Protein AF-A0A509EKA3-F1 (afdb_monomer_lite)

Secondary structure (DSSP, 8-state):
---HHHHHHHHHHHHHTT------SS---HHHHHHHHHHHHHHTS-------HHHHHHHHHS-SS----------

pLDDT: mean 81.38, std 15.08, range [40.91, 93.0]

Structure (mmCIF, N/CA/C/O backbone):
data_AF-A0A509EKA3-F1
#
_entry.id   AF-A0A509EKA3-F1
#
loop_
_atom_site.group_PDB
_atom_site.id
_atom_site.type_symbol
_atom_site.label_atom_id
_atom_site.label_alt_id
_atom_site.label_comp_id
_atom_site.label_asym_id
_atom_site.label_entity_id
_atom_site.label_seq_id
_atom_site.pdbx_PDB_ins_code
_atom_site.Cartn_x
_atom_site.Cartn_y
_atom_site.Cartn_z
_atom_site.occupancy
_atom_site.B_iso_or_equiv
_atom_site.auth_seq_id
_atom_site.auth_comp_id
_atom_site.auth_asym_id
_atom_site.auth_atom_id
_atom_site.pdbx_PDB_model_num
ATOM 1 N N . MET A 1 1 ? 9.096 8.463 -6.568 1.00 65.81 1 MET A N 1
ATOM 2 C CA . MET A 1 1 ? 9.031 7.219 -7.368 1.00 65.81 1 MET A CA 1
ATOM 3 C C . MET A 1 1 ? 9.402 6.070 -6.452 1.00 65.81 1 MET A C 1
ATOM 5 O O . MET A 1 1 ? 10.512 6.091 -5.944 1.00 65.81 1 MET A O 1
ATOM 9 N N . LEU A 1 2 ? 8.486 5.130 -6.202 1.00 81.56 2 LEU A N 1
ATOM 10 C CA . LEU A 1 2 ? 8.792 3.950 -5.388 1.00 81.56 2 LEU A CA 1
ATOM 11 C C . LEU A 1 2 ? 9.662 2.952 -6.161 1.00 81.56 2 LEU A C 1
ATOM 13 O O . LEU A 1 2 ? 9.427 2.665 -7.341 1.00 81.56 2 LEU A O 1
ATOM 17 N N . THR A 1 3 ? 10.622 2.375 -5.459 1.00 89.06 3 THR A N 1
ATOM 18 C CA . THR A 1 3 ? 11.447 1.255 -5.900 1.00 89.06 3 THR A CA 1
ATOM 19 C C . THR A 1 3 ? 10.647 -0.056 -5.908 1.00 89.06 3 THR A C 1
ATOM 21 O O . THR A 1 3 ? 9.582 -0.185 -5.305 1.00 89.06 3 THR A O 1
ATOM 24 N N . THR A 1 4 ? 11.146 -1.077 -6.609 1.00 87.50 4 THR A N 1
ATOM 25 C CA . THR A 1 4 ? 10.533 -2.418 -6.607 1.00 87.50 4 THR A CA 1
ATOM 26 C C . THR A 1 4 ? 10.315 -3.006 -5.203 1.00 87.50 4 THR A C 1
ATOM 28 O O . THR A 1 4 ? 9.208 -3.502 -4.977 1.00 87.50 4 THR A O 1
ATOM 31 N N . PRO A 1 5 ? 11.289 -2.976 -4.265 1.00 88.94 5 PRO A N 1
ATOM 32 C CA . PRO A 1 5 ? 11.059 -3.468 -2.906 1.00 88.94 5 PRO A CA 1
ATOM 33 C C . PRO A 1 5 ? 9.984 -2.663 -2.169 1.00 88.94 5 PRO A C 1
ATOM 35 O O . PRO A 1 5 ? 9.110 -3.263 -1.556 1.00 88.94 5 PRO A O 1
ATOM 38 N N . GLU A 1 6 ? 9.955 -1.338 -2.315 1.00 88.88 6 GLU A N 1
ATOM 39 C CA . GLU A 1 6 ? 8.922 -0.504 -1.687 1.00 88.88 6 GLU A CA 1
ATOM 40 C C . GLU A 1 6 ? 7.515 -0.806 -2.224 1.00 88.88 6 GLU A C 1
ATOM 42 O O . GLU A 1 6 ? 6.556 -0.891 -1.463 1.00 88.88 6 GLU A O 1
ATOM 47 N N . ARG A 1 7 ? 7.365 -1.045 -3.534 1.00 91.50 7 ARG A N 1
ATOM 48 C CA . ARG A 1 7 ? 6.069 -1.452 -4.113 1.00 91.50 7 ARG A CA 1
ATOM 49 C C . ARG A 1 7 ? 5.600 -2.807 -3.582 1.00 91.50 7 ARG A C 1
ATOM 51 O O . ARG A 1 7 ? 4.401 -2.990 -3.376 1.00 91.50 7 ARG A O 1
ATOM 58 N N . ARG A 1 8 ? 6.527 -3.745 -3.356 1.00 91.75 8 ARG A N 1
ATOM 59 C CA . ARG A 1 8 ? 6.222 -5.030 -2.703 1.00 91.75 8 ARG A CA 1
ATOM 60 C C . ARG A 1 8 ? 5.794 -4.823 -1.261 1.00 91.75 8 ARG A C 1
ATOM 62 O O . ARG A 1 8 ? 4.849 -5.456 -0.815 1.00 91.75 8 ARG A O 1
ATOM 69 N N . GLU A 1 9 ? 6.452 -3.922 -0.551 1.00 90.81 9 GLU A N 1
ATOM 70 C CA . GLU A 1 9 ? 6.096 -3.602 0.825 1.00 90.81 9 GLU A CA 1
ATOM 71 C C . GLU A 1 9 ? 4.682 -3.014 0.912 1.00 90.81 9 GLU A C 1
ATOM 73 O O . GLU A 1 9 ? 3.865 -3.526 1.671 1.00 90.81 9 GLU A O 1
ATOM 78 N N . VAL A 1 10 ? 4.337 -2.045 0.053 1.00 90.31 10 VAL A N 1
ATOM 79 C CA . VAL A 1 10 ? 2.960 -1.523 -0.065 1.00 90.31 10 VAL A CA 1
ATOM 80 C C . VAL A 1 10 ? 1.967 -2.662 -0.300 1.00 90.31 10 VAL A C 1
ATOM 82 O O . VAL A 1 10 ? 0.946 -2.751 0.379 1.00 90.31 10 VAL A O 1
ATOM 85 N N . GLN A 1 11 ? 2.267 -3.561 -1.240 1.00 92.31 11 GLN A N 1
ATOM 86 C CA . GLN A 1 11 ? 1.423 -4.715 -1.539 1.00 92.31 11 GLN A CA 1
ATOM 87 C C . GLN A 1 11 ? 1.250 -5.645 -0.323 1.00 92.31 11 GLN A C 1
ATOM 89 O O . GLN A 1 11 ? 0.125 -6.030 -0.008 1.00 92.31 11 GLN A O 1
ATOM 94 N N . ALA A 1 12 ? 2.332 -5.972 0.385 1.00 91.12 12 ALA A N 1
ATOM 95 C CA . ALA A 1 12 ? 2.297 -6.812 1.580 1.00 91.12 12 ALA A CA 1
ATOM 96 C C . ALA A 1 12 ? 1.495 -6.160 2.718 1.00 91.12 12 ALA A C 1
ATOM 98 O O . ALA A 1 12 ? 0.654 -6.810 3.338 1.00 91.12 12 ALA A O 1
ATOM 99 N N . LEU A 1 13 ? 1.706 -4.863 2.954 1.00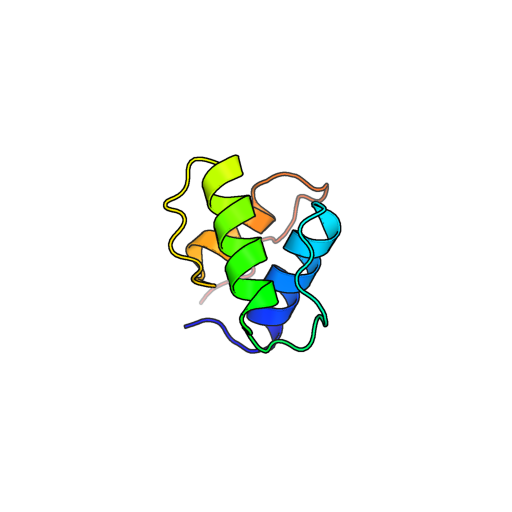 90.88 13 LEU A N 1
ATOM 100 C CA . LEU A 1 13 ? 1.025 -4.094 3.995 1.00 90.88 13 LEU A CA 1
ATOM 101 C C . LEU A 1 13 ? -0.474 -3.940 3.718 1.00 90.88 13 LEU A C 1
ATOM 103 O O . LEU A 1 13 ? -1.271 -3.982 4.656 1.00 90.88 13 LEU A O 1
ATOM 107 N N . LEU A 1 14 ? -0.864 -3.781 2.451 1.00 89.75 14 LEU A N 1
ATOM 108 C CA . LEU A 1 14 ? -2.264 -3.764 2.026 1.00 89.75 14 LEU A CA 1
ATOM 109 C C . LEU A 1 14 ? -2.913 -5.144 2.178 1.00 89.75 14 LEU A C 1
ATOM 111 O O . LEU A 1 14 ? -4.012 -5.236 2.724 1.00 89.75 14 LEU A O 1
ATOM 115 N N . ALA A 1 15 ? -2.222 -6.212 1.765 1.00 89.44 15 ALA A N 1
ATOM 116 C CA . ALA A 1 15 ? -2.704 -7.583 1.929 1.00 89.44 15 ALA A CA 1
ATOM 117 C C . ALA A 1 15 ? -2.928 -7.935 3.408 1.00 89.44 15 ALA A C 1
ATOM 119 O O . ALA A 1 15 ? -3.982 -8.461 3.758 1.00 89.44 15 ALA A O 1
ATOM 120 N N . GLY A 1 16 ? -1.984 -7.571 4.285 1.00 86.88 16 GLY A N 1
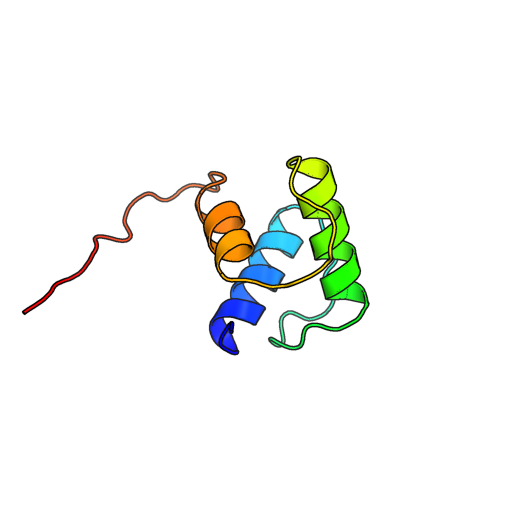ATOM 121 C CA . GLY A 1 16 ? -2.100 -7.771 5.734 1.00 86.88 16 GLY A CA 1
ATOM 122 C C . GLY A 1 16 ? -3.246 -6.987 6.383 1.00 86.88 16 GLY A C 1
ATOM 123 O O . GLY A 1 16 ? -3.740 -7.379 7.434 1.00 86.88 16 GLY A O 1
ATOM 124 N N . ARG A 1 17 ? -3.716 -5.913 5.739 1.00 86.38 17 ARG A N 1
ATOM 125 C CA . ARG A 1 17 ? -4.864 -5.100 6.176 1.00 86.38 17 ARG A CA 1
ATOM 126 C C . ARG A 1 17 ? -6.192 -5.523 5.543 1.00 86.38 17 ARG A C 1
ATOM 128 O O . ARG A 1 17 ? -7.188 -4.825 5.694 1.00 86.38 17 ARG A O 1
ATOM 135 N N . GLY A 1 18 ? -6.218 -6.651 4.831 1.00 87.25 18 GLY A N 1
ATOM 136 C CA . GLY A 1 18 ? -7.431 -7.179 4.203 1.00 87.25 18 GLY A CA 1
ATOM 137 C C . GLY A 1 18 ? -7.761 -6.562 2.841 1.00 87.25 18 GLY A C 1
ATOM 138 O O . GLY A 1 18 ? -8.847 -6.796 2.315 1.00 87.25 18 GLY A O 1
ATOM 139 N N . HIS A 1 19 ? -6.840 -5.806 2.233 1.00 88.31 19 HIS A N 1
ATOM 140 C CA . HIS A 1 19 ? -7.014 -5.284 0.880 1.00 88.31 19 HIS A CA 1
ATOM 141 C C . HIS A 1 19 ? -6.357 -6.220 -0.153 1.00 88.31 19 HIS A C 1
ATOM 143 O O . HIS A 1 19 ? -5.133 -6.375 -0.163 1.00 88.31 19 HIS A O 1
ATOM 149 N N . PRO A 1 20 ? -7.127 -6.841 -1.066 1.00 85.44 20 PRO A N 1
ATOM 150 C CA . PRO A 1 20 ? -6.595 -7.827 -2.001 1.00 85.44 20 PRO A CA 1
ATOM 151 C C . PRO A 1 20 ? -5.792 -7.161 -3.127 1.00 85.44 20 PRO A C 1
ATOM 153 O O . PRO A 1 20 ? -6.343 -6.671 -4.112 1.00 85.44 20 PRO A O 1
ATOM 156 N N . VAL A 1 21 ? -4.463 -7.182 -3.017 1.00 86.19 21 VAL A N 1
ATOM 157 C CA . VAL A 1 21 ? -3.553 -6.615 -4.032 1.00 86.19 21 VAL A CA 1
ATOM 158 C C . VAL A 1 21 ? -3.202 -7.579 -5.168 1.00 86.19 21 VAL A C 1
ATOM 160 O O . VAL A 1 21 ? -2.664 -7.139 -6.186 1.00 86.19 21 VAL A O 1
ATOM 163 N N . GLY A 1 22 ? -3.514 -8.871 -5.017 1.00 85.94 22 GLY A N 1
ATOM 164 C CA . GLY A 1 22 ? -3.036 -9.943 -5.893 1.00 85.94 22 GLY A CA 1
ATOM 165 C C . GLY A 1 22 ? -1.662 -10.460 -5.458 1.00 85.94 22 GLY A C 1
ATOM 166 O O . GLY A 1 22 ? -1.447 -10.714 -4.277 1.00 85.94 22 GLY A O 1
ATOM 167 N N . ALA A 1 23 ? -0.741 -10.632 -6.410 1.00 87.31 23 ALA A N 1
ATOM 168 C CA . ALA A 1 23 ? 0.625 -11.063 -6.123 1.00 87.31 23 ALA A CA 1
ATOM 169 C C . ALA A 1 23 ? 1.481 -9.899 -5.591 1.00 87.31 23 ALA A C 1
ATOM 171 O O . ALA A 1 23 ? 1.440 -8.796 -6.132 1.00 87.31 23 ALA A O 1
ATOM 172 N N . VAL A 1 24 ? 2.292 -10.166 -4.564 1.00 87.69 24 VAL A N 1
ATOM 173 C CA . VAL A 1 24 ? 3.275 -9.222 -4.001 1.00 87.69 24 VAL A CA 1
ATOM 174 C C . VAL A 1 24 ? 4.566 -9.274 -4.829 1.00 87.69 24 VAL A C 1
ATOM 176 O O . VAL A 1 24 ? 5.621 -9.722 -4.386 1.00 87.69 24 VAL A O 1
ATOM 179 N N . ASP A 1 25 ? 4.467 -8.901 -6.101 1.00 85.81 25 ASP A N 1
ATOM 180 C CA . ASP A 1 25 ? 5.554 -9.001 -7.080 1.00 85.81 25 ASP A CA 1
ATOM 181 C C . ASP A 1 25 ? 6.297 -7.671 -7.304 1.00 85.81 25 ASP A C 1
ATOM 183 O O . ASP A 1 25 ? 7.390 -7.653 -7.883 1.00 85.81 25 ASP A O 1
ATOM 187 N N . GLY A 1 26 ? 5.761 -6.570 -6.772 1.00 86.56 26 GLY A N 1
ATOM 188 C CA . GLY A 1 26 ? 6.256 -5.208 -6.941 1.00 86.56 26 GLY A CA 1
ATOM 189 C C . GLY A 1 26 ? 5.721 -4.519 -8.191 1.00 86.56 26 GLY A C 1
ATOM 190 O O . GLY A 1 26 ? 6.184 -3.424 -8.513 1.00 86.56 26 GLY A O 1
ATOM 191 N N . LYS A 1 27 ? 4.771 -5.133 -8.908 1.00 89.00 27 LYS A N 1
ATOM 192 C CA . LYS A 1 27 ? 4.090 -4.548 -10.065 1.00 89.00 27 LYS A CA 1
ATOM 193 C C . LYS A 1 27 ? 2.744 -3.973 -9.636 1.00 89.00 27 LYS A C 1
ATOM 195 O O . LYS A 1 27 ? 1.836 -4.687 -9.228 1.00 89.00 27 LYS A O 1
ATOM 200 N N . VAL A 1 28 ? 2.579 -2.662 -9.792 1.00 85.75 28 VAL A N 1
ATOM 201 C CA . VAL A 1 28 ? 1.335 -1.966 -9.427 1.00 85.75 28 VAL A CA 1
ATOM 202 C C . VAL A 1 28 ? 0.308 -2.123 -10.552 1.00 85.75 28 VAL A C 1
ATOM 204 O O . VAL A 1 28 ? 0.141 -1.255 -11.412 1.00 85.75 28 VAL A O 1
ATOM 207 N N . GLY A 1 29 ? -0.346 -3.284 -10.565 1.00 89.69 29 GLY A N 1
ATOM 208 C CA . GLY A 1 29 ? -1.420 -3.617 -11.499 1.00 89.69 29 GLY A CA 1
ATOM 209 C C . GLY A 1 29 ? -2.796 -3.086 -11.065 1.00 89.69 29 GLY A C 1
ATOM 210 O O . GLY A 1 29 ? -2.927 -2.502 -9.987 1.00 89.69 29 GLY A O 1
ATOM 211 N N . PRO A 1 30 ? -3.855 -3.329 -11.861 1.00 90.75 30 PRO A N 1
ATOM 212 C CA . PRO A 1 30 ? -5.211 -2.846 -11.575 1.00 90.75 30 PRO A CA 1
ATOM 213 C C . PRO A 1 30 ? -5.744 -3.278 -10.202 1.00 90.75 30 PRO A C 1
ATOM 215 O O . PRO A 1 30 ? -6.367 -2.480 -9.508 1.00 90.75 30 PRO A O 1
ATOM 218 N N . ARG A 1 31 ? -5.446 -4.516 -9.774 1.00 89.75 31 ARG A N 1
ATOM 219 C CA . ARG A 1 31 ? -5.826 -5.030 -8.445 1.00 89.75 31 ARG A CA 1
ATOM 220 C C . ARG A 1 31 ? -5.124 -4.283 -7.315 1.00 89.75 31 ARG A C 1
ATOM 222 O O . ARG A 1 31 ? -5.781 -3.840 -6.382 1.00 89.75 31 ARG A O 1
ATOM 229 N N . THR A 1 32 ? -3.812 -4.081 -7.433 1.00 91.19 32 THR A N 1
ATOM 230 C CA . THR A 1 32 ? -3.047 -3.296 -6.458 1.00 91.19 32 THR A CA 1
ATOM 231 C C . THR A 1 32 ? -3.562 -1.860 -6.390 1.00 91.19 32 THR A C 1
ATOM 233 O O . THR A 1 32 ? -3.790 -1.361 -5.298 1.00 91.19 32 THR A O 1
ATOM 236 N N . ARG A 1 33 ? -3.839 -1.215 -7.531 1.00 92.25 33 ARG A N 1
ATOM 237 C CA . ARG A 1 33 ? -4.422 0.139 -7.563 1.00 92.25 33 ARG A CA 1
ATOM 238 C C . ARG A 1 33 ? -5.792 0.195 -6.894 1.00 92.25 33 ARG A C 1
ATOM 240 O O . ARG A 1 33 ? -6.045 1.108 -6.120 1.00 92.25 33 ARG A O 1
ATOM 247 N N . ALA A 1 34 ? -6.663 -0.782 -7.140 1.00 93.00 34 ALA A N 1
ATOM 248 C CA . ALA A 1 34 ? -7.964 -0.858 -6.477 1.00 93.00 34 ALA A CA 1
ATOM 249 C C . ALA A 1 34 ? -7.827 -1.012 -4.951 1.00 93.00 34 ALA A C 1
ATOM 251 O O . ALA A 1 34 ? -8.510 -0.315 -4.204 1.00 93.00 34 ALA A O 1
ATOM 252 N N . ALA A 1 35 ? -6.906 -1.863 -4.493 1.00 92.31 35 ALA A N 1
ATOM 253 C CA . ALA A 1 35 ? -6.588 -2.025 -3.076 1.00 92.31 35 ALA A CA 1
ATOM 254 C C . ALA A 1 35 ? -6.032 -0.736 -2.450 1.00 92.31 35 ALA A C 1
ATOM 256 O O . ALA A 1 35 ? -6.453 -0.363 -1.358 1.00 92.31 35 ALA A O 1
ATOM 257 N N . ILE A 1 36 ? -5.156 -0.020 -3.164 1.00 92.12 36 ILE A N 1
ATOM 258 C CA . ILE A 1 36 ? -4.643 1.288 -2.743 1.00 92.12 36 ILE A CA 1
ATOM 259 C C . ILE A 1 36 ? -5.795 2.286 -2.582 1.00 92.12 36 ILE A C 1
ATOM 261 O O . ILE A 1 36 ? -5.916 2.895 -1.524 1.00 92.12 36 ILE A O 1
ATOM 265 N N . ARG A 1 37 ? -6.685 2.405 -3.577 1.00 92.88 37 ARG A N 1
ATOM 266 C CA . ARG A 1 37 ? -7.847 3.310 -3.502 1.00 92.88 37 ARG A CA 1
ATOM 267 C C . ARG A 1 37 ? -8.760 2.980 -2.329 1.00 92.88 37 ARG A C 1
ATOM 269 O O . ARG A 1 37 ? -9.243 3.889 -1.664 1.00 92.88 37 ARG A O 1
ATOM 276 N N . ALA A 1 38 ? -9.001 1.693 -2.084 1.00 91.75 38 ALA A N 1
ATOM 277 C CA . ALA A 1 38 ? -9.821 1.244 -0.966 1.00 91.75 38 ALA A CA 1
ATOM 278 C C . ALA A 1 38 ? -9.186 1.618 0.379 1.00 91.75 38 ALA A C 1
ATOM 280 O O . ALA A 1 38 ? -9.875 2.134 1.253 1.00 91.75 38 ALA A O 1
ATOM 281 N N . TYR A 1 39 ? -7.876 1.412 0.523 1.00 90.94 39 TYR A N 1
ATOM 282 C CA . TYR A 1 39 ? -7.147 1.801 1.725 1.00 90.94 39 TYR A CA 1
ATOM 283 C C . TYR A 1 39 ? -7.136 3.317 1.928 1.00 90.94 39 TYR A C 1
ATOM 285 O O . TYR A 1 39 ? -7.403 3.794 3.028 1.00 90.94 39 TYR A O 1
ATOM 293 N N . GLN A 1 40 ? -6.882 4.083 0.866 1.00 92.31 40 GLN A N 1
ATOM 294 C CA . GLN A 1 40 ? -6.901 5.542 0.911 1.00 92.31 40 GLN A CA 1
ATOM 295 C C . GLN A 1 40 ? -8.280 6.058 1.335 1.00 92.31 40 GLN A C 1
ATOM 297 O O . GLN A 1 40 ? -8.382 6.839 2.275 1.00 92.31 40 GLN A O 1
ATOM 302 N N . ALA A 1 41 ? -9.352 5.536 0.732 1.00 91.56 41 ALA A N 1
ATOM 303 C CA . ALA A 1 41 ? -10.716 5.882 1.120 1.00 91.56 41 ALA A CA 1
ATOM 304 C C . ALA A 1 41 ? -11.019 5.520 2.585 1.00 91.56 41 ALA A C 1
ATOM 306 O O . ALA A 1 41 ? -11.652 6.303 3.287 1.00 91.56 41 ALA A O 1
ATOM 307 N N . ALA A 1 42 ? -10.541 4.367 3.064 1.00 88.56 42 ALA A N 1
ATOM 308 C CA . ALA A 1 42 ? -10.738 3.925 4.446 1.00 88.56 42 ALA A CA 1
ATOM 309 C C . ALA A 1 42 ? -9.969 4.770 5.478 1.00 88.56 42 ALA A C 1
ATOM 311 O O . ALA A 1 42 ? -10.378 4.852 6.632 1.00 88.56 42 ALA A O 1
ATOM 312 N N . THR A 1 43 ? -8.865 5.395 5.070 1.00 85.06 43 THR A N 1
ATOM 313 C CA . THR A 1 43 ? -7.991 6.211 5.931 1.00 85.06 43 THR A CA 1
ATOM 314 C C . THR A 1 43 ? -8.233 7.716 5.791 1.00 85.06 43 THR A C 1
ATOM 316 O O . THR A 1 43 ? -7.597 8.507 6.480 1.00 85.06 43 THR A O 1
ATOM 319 N N . GLY A 1 44 ? -9.165 8.129 4.923 1.00 86.62 44 GLY A N 1
ATOM 320 C CA . GLY A 1 44 ? -9.453 9.540 4.646 1.00 86.62 44 GLY A CA 1
ATOM 321 C C . GLY A 1 44 ? -8.425 10.223 3.734 1.00 86.62 44 GLY A C 1
ATOM 322 O O . GLY A 1 44 ? -8.431 11.445 3.608 1.00 86.62 44 GLY A O 1
ATOM 323 N N . LEU A 1 45 ? -7.551 9.447 3.088 1.00 86.00 45 LEU A N 1
ATOM 324 C CA . LEU A 1 45 ? -6.640 9.911 2.045 1.00 86.00 45 LEU A CA 1
ATOM 325 C C . LEU A 1 45 ? -7.372 10.036 0.693 1.00 86.00 45 LEU A C 1
ATOM 327 O O . LEU A 1 45 ? -8.357 9.332 0.449 1.00 86.00 45 LEU A O 1
ATOM 331 N N . PRO A 1 46 ? -6.875 10.875 -0.236 1.00 88.38 46 PRO A N 1
ATOM 332 C CA . PRO A 1 46 ? -7.390 10.929 -1.601 1.00 88.38 46 PRO A CA 1
ATOM 333 C C . PRO A 1 46 ? -7.272 9.551 -2.282 1.00 88.38 46 PRO A C 1
ATOM 335 O O . PRO A 1 46 ? -6.159 9.040 -2.400 1.00 88.38 46 PRO A O 1
ATOM 338 N N . PRO A 1 47 ? -8.377 8.929 -2.744 1.00 90.94 47 PRO A N 1
ATOM 339 C CA . PRO A 1 47 ? -8.359 7.596 -3.346 1.00 90.94 47 PRO A CA 1
ATOM 340 C C . PRO A 1 47 ? -7.948 7.650 -4.824 1.00 90.94 47 PRO A C 1
ATOM 342 O O . PRO A 1 47 ? -8.721 7.293 -5.725 1.00 90.94 47 PRO A O 1
ATOM 345 N N . ASP A 1 48 ? -6.736 8.127 -5.079 1.00 88.94 48 ASP A N 1
ATOM 346 C CA . ASP A 1 48 ? -6.140 8.278 -6.407 1.00 88.94 48 ASP A CA 1
ATOM 347 C C . ASP A 1 48 ? -5.568 6.956 -6.956 1.00 88.94 48 ASP A C 1
ATOM 349 O O . ASP A 1 48 ? -5.475 6.764 -8.170 1.00 88.94 48 ASP A O 1
ATOM 353 N N . GLY A 1 49 ? -5.274 5.994 -6.076 1.00 88.88 49 GLY A N 1
ATOM 354 C CA . GLY A 1 49 ? -4.796 4.665 -6.442 1.00 88.88 49 GLY A CA 1
ATOM 355 C C . GLY A 1 49 ? -3.313 4.603 -6.775 1.00 88.88 49 GLY A C 1
ATOM 356 O O . GLY A 1 49 ? -2.892 3.642 -7.431 1.00 88.88 49 GLY A O 1
ATOM 357 N N . TYR A 1 50 ? -2.533 5.606 -6.370 1.00 89.50 50 TYR A N 1
ATOM 358 C CA . TYR A 1 50 ? -1.099 5.648 -6.621 1.00 89.50 50 TYR A CA 1
ATOM 359 C C . TYR A 1 50 ? -0.286 5.090 -5.452 1.00 89.50 50 TYR A C 1
ATOM 361 O O . TYR A 1 50 ? -0.532 5.356 -4.278 1.00 89.50 50 TYR A O 1
ATOM 369 N N . ALA A 1 51 ? 0.699 4.259 -5.796 1.00 86.00 51 ALA A N 1
ATOM 370 C CA . ALA A 1 51 ? 1.666 3.733 -4.845 1.00 86.00 51 ALA A CA 1
ATOM 371 C C . ALA A 1 51 ? 2.815 4.738 -4.717 1.00 86.00 51 ALA A C 1
ATOM 373 O O . ALA A 1 51 ? 3.806 4.642 -5.446 1.00 86.00 51 ALA A O 1
ATOM 374 N N . ASP A 1 52 ? 2.654 5.697 -3.812 1.00 87.94 52 ASP A N 1
ATOM 375 C CA . ASP A 1 52 ? 3.645 6.736 -3.534 1.00 87.94 52 ASP A CA 1
ATOM 376 C C . ASP A 1 52 ? 4.309 6.560 -2.168 1.00 87.94 52 ASP A C 1
ATOM 378 O O . ASP A 1 52 ? 3.835 5.817 -1.308 1.00 87.94 52 ASP A O 1
ATOM 382 N N . ALA A 1 53 ? 5.409 7.286 -1.954 1.00 86.81 53 ALA A N 1
ATOM 383 C CA . ALA A 1 53 ? 6.132 7.281 -0.683 1.00 86.81 53 ALA A CA 1
ATOM 384 C C . ALA A 1 53 ? 5.232 7.694 0.490 1.00 86.81 53 ALA A C 1
ATOM 386 O O . ALA A 1 53 ? 5.281 7.068 1.539 1.00 86.81 53 ALA A O 1
ATOM 387 N N . ALA A 1 54 ? 4.343 8.674 0.294 1.00 86.50 54 ALA A N 1
ATOM 388 C CA . ALA A 1 54 ? 3.397 9.096 1.327 1.00 86.50 54 ALA A CA 1
ATOM 389 C C . ALA A 1 54 ? 2.435 7.968 1.744 1.00 86.50 54 ALA A C 1
ATOM 391 O O . ALA A 1 54 ? 2.166 7.796 2.929 1.00 86.50 54 ALA A O 1
ATOM 392 N N . LEU A 1 55 ? 1.954 7.168 0.784 1.00 87.75 55 LEU A N 1
ATOM 393 C CA . LEU A 1 55 ? 1.121 6.002 1.076 1.00 87.75 55 LEU A CA 1
ATOM 394 C C . LEU A 1 55 ? 1.907 4.948 1.861 1.00 87.75 55 LEU A C 1
A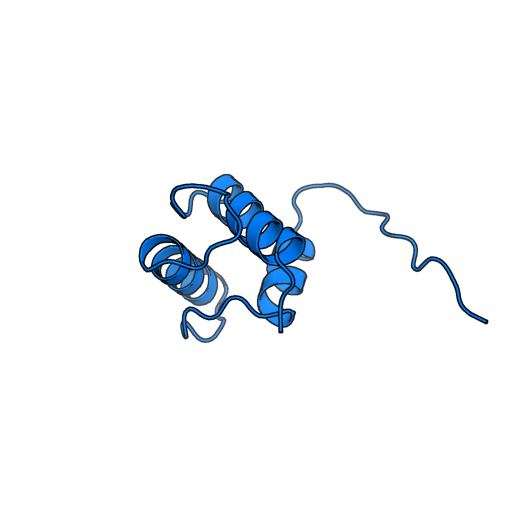TOM 396 O O . LEU A 1 55 ? 1.385 4.390 2.823 1.00 87.75 55 LEU A O 1
ATOM 400 N N . LEU A 1 56 ? 3.143 4.666 1.443 1.00 88.81 56 LEU A N 1
ATOM 401 C CA . LEU A 1 56 ? 4.007 3.701 2.119 1.00 88.81 56 LEU A CA 1
ATOM 402 C C . LEU A 1 56 ? 4.298 4.128 3.562 1.00 88.81 56 LEU A C 1
ATOM 404 O O . LEU A 1 56 ? 4.139 3.325 4.476 1.00 88.81 56 LEU A O 1
ATOM 408 N N . GLU A 1 57 ? 4.632 5.398 3.779 1.00 88.06 57 GLU A N 1
ATOM 409 C CA . GLU A 1 57 ? 4.830 5.952 5.119 1.00 88.06 57 GLU A CA 1
ATOM 410 C C . GLU A 1 57 ? 3.549 5.879 5.954 1.00 88.06 57 GLU A C 1
ATOM 412 O O . GLU A 1 57 ? 3.605 5.514 7.124 1.00 88.06 57 GLU A O 1
ATOM 417 N N . HIS A 1 58 ? 2.374 6.121 5.364 1.00 87.50 58 HIS A N 1
ATOM 418 C CA . HIS A 1 58 ? 1.101 5.969 6.071 1.00 87.50 58 HIS A CA 1
ATOM 419 C C . HIS A 1 58 ? 0.820 4.505 6.459 1.00 87.50 58 HIS A C 1
ATOM 421 O O . HIS A 1 58 ? 0.405 4.219 7.583 1.00 87.50 58 HIS A O 1
ATOM 427 N N . LEU A 1 59 ? 1.117 3.559 5.563 1.00 86.94 59 LEU A N 1
ATOM 428 C CA . LEU A 1 59 ? 1.011 2.121 5.823 1.00 86.94 59 LEU A CA 1
ATOM 429 C C . LEU A 1 59 ? 2.017 1.632 6.880 1.00 86.94 59 LEU A C 1
ATOM 431 O O . LEU A 1 59 ? 1.731 0.650 7.569 1.00 86.94 59 LEU A O 1
ATOM 435 N N . ARG A 1 60 ? 3.171 2.293 7.024 1.00 86.31 60 ARG A N 1
ATOM 436 C CA . ARG A 1 60 ? 4.161 2.032 8.085 1.00 86.31 60 ARG A CA 1
ATOM 437 C C . ARG A 1 60 ? 3.765 2.672 9.418 1.00 86.31 60 ARG A C 1
ATOM 439 O O . ARG A 1 60 ? 3.920 2.046 10.461 1.00 86.31 60 ARG A O 1
ATOM 446 N N . ALA A 1 61 ? 3.229 3.892 9.381 1.00 80.75 61 ALA A N 1
ATOM 447 C CA . ALA A 1 61 ? 2.829 4.660 10.558 1.00 80.75 61 ALA A CA 1
ATOM 448 C C . ALA A 1 61 ? 1.547 4.127 11.214 1.00 80.75 61 ALA A C 1
ATOM 450 O O . ALA A 1 61 ? 1.411 4.190 12.435 1.00 80.75 61 ALA A O 1
ATOM 451 N N . ALA A 1 62 ? 0.611 3.582 10.429 1.00 66.00 62 ALA A N 1
ATOM 452 C CA . ALA A 1 62 ? -0.547 2.878 10.966 1.00 66.00 62 ALA A CA 1
ATOM 453 C C . ALA A 1 62 ? -0.055 1.606 11.687 1.00 66.00 62 ALA A C 1
ATOM 455 O O . ALA A 1 62 ? 0.432 0.691 11.020 1.00 66.00 62 ALA A O 1
ATOM 456 N N . PRO A 1 63 ? -0.151 1.513 13.022 1.00 52.38 63 PRO A N 1
ATOM 457 C CA . PRO A 1 63 ? 0.613 0.551 13.801 1.00 52.38 63 PRO A CA 1
ATOM 458 C C . PRO A 1 63 ? 0.165 -0.883 13.509 1.00 52.38 63 PRO A C 1
ATOM 460 O O . PRO A 1 63 ? -0.886 -1.328 13.958 1.00 52.38 63 PRO A O 1
ATOM 463 N N . SER A 1 64 ? 1.014 -1.635 12.816 1.00 51.44 64 SER A N 1
ATOM 464 C CA . SER A 1 64 ? 1.146 -3.072 13.039 1.00 51.44 64 SER A CA 1
ATOM 465 C C . SER A 1 64 ? 2.501 -3.282 13.703 1.00 51.44 64 SER A C 1
ATOM 467 O O . SER A 1 64 ? 3.486 -3.539 13.026 1.00 51.44 64 SER A O 1
ATOM 469 N N . ALA A 1 65 ? 2.536 -3.045 15.017 1.00 50.09 65 ALA A N 1
ATOM 470 C CA . ALA A 1 65 ? 3.586 -3.415 15.968 1.00 50.09 65 ALA A CA 1
ATOM 471 C C . ALA A 1 65 ? 4.995 -3.689 15.391 1.00 50.09 65 ALA A C 1
ATOM 473 O O . ALA A 1 65 ? 5.369 -4.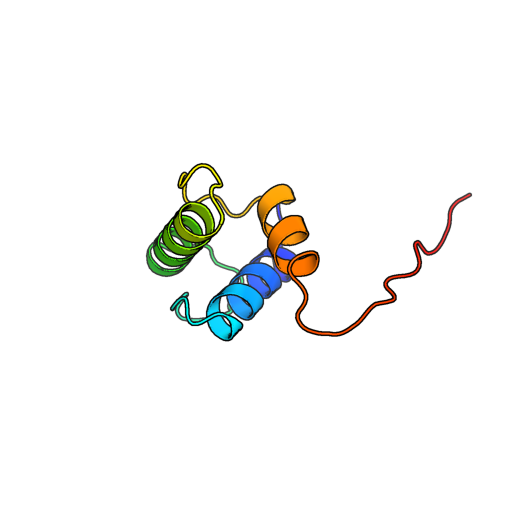837 15.185 1.00 50.09 65 ALA A O 1
ATOM 474 N N . ALA A 1 66 ? 5.797 -2.635 15.239 1.00 41.75 66 ALA A N 1
ATOM 475 C CA . ALA A 1 66 ? 7.143 -2.568 15.812 1.00 41.75 66 ALA A CA 1
ATOM 476 C C . ALA A 1 66 ? 7.661 -1.121 15.697 1.00 41.75 66 ALA A C 1
ATOM 478 O O . ALA A 1 66 ? 7.761 -0.600 14.585 1.00 41.75 66 ALA A O 1
ATOM 479 N N . PRO A 1 67 ? 7.991 -0.447 16.814 1.00 55.59 67 PRO A N 1
ATOM 480 C CA . PRO A 1 67 ? 8.860 0.718 16.750 1.00 55.59 67 PRO A CA 1
ATOM 481 C C . PRO A 1 67 ? 10.266 0.238 16.351 1.00 55.59 67 PRO A C 1
ATOM 483 O O . PRO A 1 67 ? 10.574 -0.943 16.499 1.00 55.59 67 PRO A O 1
ATOM 486 N N . LEU A 1 68 ? 11.137 1.168 15.950 1.00 47.19 68 LEU A N 1
ATOM 487 C CA . LEU A 1 68 ? 12.568 0.974 15.652 1.00 47.19 68 LEU A CA 1
ATOM 488 C C . LEU A 1 68 ? 12.913 0.698 14.175 1.00 47.19 68 LEU A C 1
ATOM 490 O O . LEU A 1 68 ? 13.561 -0.287 13.839 1.00 47.19 68 LEU A O 1
ATOM 494 N N . ALA A 1 69 ? 12.626 1.663 13.302 1.00 49.28 69 ALA A N 1
ATOM 495 C CA . ALA A 1 69 ? 13.665 2.088 12.369 1.00 49.28 69 ALA A CA 1
ATOM 496 C C . ALA A 1 69 ? 14.362 3.286 13.020 1.00 49.28 69 ALA A C 1
ATOM 498 O O . ALA A 1 69 ? 13.902 4.422 12.925 1.00 49.28 69 ALA A O 1
ATOM 499 N N . THR A 1 70 ? 15.431 3.033 13.774 1.00 44.47 70 THR A N 1
ATOM 500 C CA . THR A 1 70 ? 16.368 4.100 14.129 1.00 44.47 70 THR A CA 1
ATOM 501 C C . THR A 1 70 ? 16.826 4.773 12.832 1.00 44.47 70 THR A C 1
ATOM 503 O O . THR A 1 70 ? 17.244 4.051 11.921 1.00 44.47 70 THR A O 1
ATOM 506 N N . PRO A 1 71 ? 16.773 6.111 12.710 1.00 60.31 71 PRO A N 1
ATOM 507 C CA . PRO A 1 71 ? 17.381 6.798 11.580 1.00 60.31 71 PRO A CA 1
ATOM 508 C C . PRO A 1 71 ? 18.896 6.608 11.687 1.00 60.31 71 PRO A C 1
ATOM 510 O O . PRO A 1 71 ? 19.568 7.293 12.452 1.00 60.31 71 PRO A O 1
ATOM 513 N N . SER A 1 72 ? 19.442 5.621 10.980 1.00 52.81 72 SER A N 1
ATOM 514 C CA . SER A 1 72 ? 20.881 5.371 10.985 1.00 52.81 72 SER A CA 1
ATOM 515 C C . SER A 1 72 ? 21.560 6.314 9.981 1.00 52.81 72 SER A C 1
ATOM 517 O O . SER A 1 72 ? 21.665 5.968 8.811 1.00 52.81 72 SER A O 1
ATOM 519 N N . THR A 1 73 ? 21.947 7.503 10.481 1.00 53.38 73 THR A N 1
ATOM 520 C CA . THR A 1 73 ? 23.227 8.243 10.283 1.00 53.38 73 THR A CA 1
ATOM 521 C C . THR A 1 73 ? 23.730 8.481 8.838 1.00 53.38 73 THR A C 1
ATOM 523 O O . THR A 1 73 ? 23.990 7.522 8.125 1.00 53.38 73 THR A O 1
ATOM 526 N N . VAL A 1 74 ? 23.782 9.718 8.297 1.00 40.91 74 VAL A N 1
ATOM 527 C CA . VAL A 1 74 ? 24.726 10.868 8.519 1.00 40.91 74 VAL A CA 1
ATOM 528 C C . VAL A 1 74 ? 26.142 10.599 7.942 1.00 40.91 74 VAL A C 1
ATOM 530 O O . VAL A 1 74 ? 26.639 9.480 8.070 1.00 40.91 74 VAL A O 1
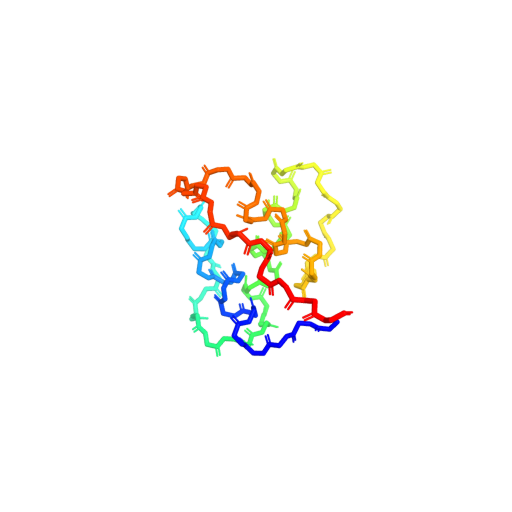ATOM 533 N N . PRO A 1 75 ? 26.758 11.567 7.227 1.00 53.03 75 PRO A N 1
ATOM 534 C CA . PRO A 1 75 ? 27.814 12.411 7.819 1.00 53.03 75 PRO A CA 1
ATOM 535 C C . PRO A 1 75 ? 27.432 13.893 7.953 1.00 53.03 75 PRO A C 1
ATOM 537 O O . PRO A 1 75 ? 26.639 14.389 7.120 1.00 53.03 75 PRO A O 1
#

InterPro domains:
  IPR002477 Peptidoglycan binding-like [PF01471] (4-59)
  IPR036365 PGBD-like superfamily [SSF47090] (3-61)
  IPR036366 PGBD superfamily [G3DSA:1.10.101.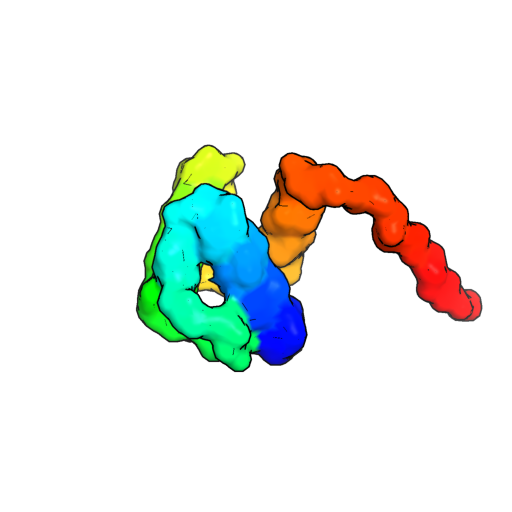10] (3-62)

Sequence (75 aa):
MLTTPERREVQALLAGRGHPVGAVDGKVGPRTRAAIRAYQAATGLPPDGYADAALLEHLRAAPSAAPLATPSTVP

Organism: NCBI:txid2584084

Foldseek 3Di:
DDDQVLLLLLCVLLVVVVQHQDDSRSDLDPSQLVSQLVVCVVVVHHSPSDSDPVSSVVSPPPDPDDDDPPPDDDD

Radius of gyration: 12.63 Å; chains: 1; bounding box: 39×24×28 Å